Protein AF-A0A9D4LNH9-F1 (afdb_monomer_lite)

Foldseek 3Di:
DDDDPVNVQVCVQPQADDPPDPDGDPDPDPPVLVVLQVVCVVVQVVLCVVQNDVQWDQGPRGFIGGNNHTPDDPPPPCVVVVPPDPVVCVVVSVVVVVVVVVVVVVVD

pLDDT: mean 75.44, std 14.12, range [42.5, 95.75]

Radius of gyration: 15.64 Å; chains: 1; bounding box: 38×39×34 Å

Secondary structure (DSSP, 8-state):
----HHHHHHHHHHTTS-TTSS--------HHHHHHHHHHHHHHHHHHHHH-TTTEEEETTTEEEETTEEEEES-TT-HHHHTS--STTHHHHHHHHHHHHHHHHHT-

Sequence (108 aa):
MMSHPGVVYNLMNSARRLAETNFSLLRDYPKEISDTRKQLWPKFKEARSKHGPRNVQMLFPAALRVNGRIAEDLFPEWYPILKGSRISNIHERIHNSVASSVEMLRHQ

Organism: Dreissena polymorpha (NCBI:txid45954)

Structure (mmCIF, N/CA/C/O backbone):
data_AF-A0A9D4LNH9-F1
#
_entry.id   AF-A0A9D4LNH9-F1
#
loop_
_atom_site.group_PDB
_atom_site.id
_atom_site.type_symbol
_atom_site.label_atom_id
_atom_site.label_alt_id
_atom_site.label_comp_id
_atom_site.label_asym_id
_atom_site.label_entity_id
_atom_site.label_seq_id
_atom_site.pdbx_PDB_ins_code
_atom_site.Cartn_x
_atom_site.Cartn_y
_atom_site.Cartn_z
_atom_site.occupancy
_atom_site.B_iso_or_equiv
_atom_site.auth_seq_id
_atom_site.auth_comp_id
_atom_site.auth_asym_id
_atom_site.auth_atom_id
_atom_site.pdbx_PDB_model_num
ATOM 1 N N . MET A 1 1 ? 11.357 -22.717 -10.580 1.00 42.50 1 MET A N 1
ATOM 2 C CA . MET A 1 1 ? 10.047 -22.791 -9.891 1.00 42.50 1 MET A CA 1
ATOM 3 C C . MET A 1 1 ? 9.374 -21.428 -9.978 1.00 42.50 1 MET A C 1
ATOM 5 O O . MET A 1 1 ? 9.940 -20.467 -9.479 1.00 42.50 1 MET A O 1
ATOM 9 N N . MET A 1 2 ? 8.233 -21.311 -10.663 1.00 47.66 2 MET A N 1
ATOM 10 C CA . MET A 1 2 ? 7.490 -20.046 -10.754 1.00 47.66 2 MET A CA 1
ATOM 11 C C . MET A 1 2 ? 6.645 -19.853 -9.490 1.00 47.66 2 MET A C 1
ATOM 13 O O . MET A 1 2 ? 5.726 -20.627 -9.237 1.00 47.66 2 MET A O 1
ATOM 17 N N . SER A 1 3 ? 6.949 -18.836 -8.685 1.00 54.72 3 SER A N 1
ATOM 18 C CA . SER A 1 3 ? 6.123 -18.468 -7.532 1.00 54.72 3 SER A CA 1
ATOM 19 C C . SER A 1 3 ? 4.782 -17.902 -8.016 1.00 54.72 3 SER A C 1
ATOM 21 O O . SER A 1 3 ? 4.744 -16.951 -8.803 1.00 54.72 3 SER A O 1
ATOM 23 N N . HIS A 1 4 ? 3.679 -18.492 -7.550 1.00 66.25 4 HIS A N 1
ATOM 24 C CA . HIS A 1 4 ? 2.322 -18.041 -7.868 1.00 66.25 4 HIS A CA 1
ATOM 25 C C . HIS A 1 4 ? 2.109 -16.598 -7.354 1.00 66.25 4 HIS A C 1
ATOM 27 O O . HIS A 1 4 ? 2.525 -16.310 -6.225 1.00 66.25 4 HIS A O 1
ATOM 33 N N . PRO A 1 5 ? 1.448 -15.695 -8.109 1.00 64.38 5 PRO A N 1
ATOM 34 C CA . PRO A 1 5 ? 1.226 -14.298 -7.706 1.00 64.38 5 PRO A CA 1
ATOM 35 C C . PRO A 1 5 ? 0.649 -14.152 -6.291 1.00 64.38 5 PRO A C 1
ATOM 37 O O . PRO A 1 5 ? 1.075 -13.284 -5.531 1.00 64.38 5 PRO A O 1
ATOM 40 N N . GLY A 1 6 ? -0.260 -15.055 -5.906 1.00 71.19 6 GLY A N 1
ATOM 41 C CA . GLY A 1 6 ? -0.864 -15.085 -4.572 1.00 71.19 6 GLY A CA 1
ATOM 42 C C . GLY A 1 6 ? 0.130 -15.373 -3.440 1.00 71.19 6 GLY A C 1
ATOM 43 O O . GLY A 1 6 ? 0.015 -14.794 -2.364 1.00 71.19 6 GLY A O 1
ATOM 44 N N . VAL A 1 7 ? 1.153 -16.200 -3.678 1.00 73.19 7 VAL A N 1
ATOM 45 C CA . VAL A 1 7 ? 2.200 -16.490 -2.680 1.00 73.19 7 VAL A CA 1
ATOM 46 C C . VAL A 1 7 ? 3.068 -15.255 -2.448 1.00 73.19 7 VAL A C 1
ATOM 48 O O . VAL A 1 7 ? 3.314 -14.881 -1.303 1.00 73.19 7 VAL A O 1
ATOM 51 N N . VAL A 1 8 ? 3.478 -14.579 -3.526 1.00 68.12 8 VAL A N 1
ATOM 52 C CA . VAL A 1 8 ? 4.261 -13.333 -3.448 1.00 68.12 8 VAL A CA 1
ATOM 53 C C . VAL A 1 8 ? 3.453 -12.229 -2.770 1.00 68.12 8 VAL A C 1
ATOM 55 O O . VAL A 1 8 ? 3.971 -11.549 -1.887 1.00 68.12 8 VAL A O 1
ATOM 58 N N . TYR A 1 9 ? 2.174 -12.089 -3.125 1.00 68.56 9 TYR A N 1
ATOM 59 C CA . TYR A 1 9 ? 1.256 -11.148 -2.487 1.00 68.56 9 TYR A CA 1
ATOM 60 C C . TYR A 1 9 ? 1.164 -11.382 -0.974 1.00 68.56 9 TYR A C 1
ATOM 62 O O . TYR A 1 9 ? 1.358 -10.452 -0.189 1.00 68.56 9 TYR A O 1
ATOM 70 N N . ASN A 1 10 ? 0.927 -12.630 -0.556 1.00 71.50 10 ASN A N 1
ATOM 71 C CA . ASN A 1 10 ? 0.791 -12.985 0.855 1.00 71.50 10 ASN A CA 1
ATOM 72 C C . ASN A 1 10 ? 2.089 -12.749 1.632 1.00 71.50 10 ASN A C 1
ATOM 74 O O . ASN A 1 10 ? 2.049 -12.154 2.711 1.00 71.50 10 ASN A O 1
ATOM 78 N N . LEU A 1 11 ? 3.237 -13.142 1.072 1.00 70.69 11 LEU A N 1
ATOM 79 C CA . LEU A 1 11 ? 4.547 -12.900 1.674 1.00 70.69 11 LEU A CA 1
ATOM 80 C C . LEU A 1 11 ? 4.814 -11.397 1.835 1.00 70.69 11 LEU A C 1
ATOM 82 O O . LEU A 1 11 ? 5.084 -10.930 2.939 1.00 70.69 11 LEU A O 1
ATOM 86 N N . MET A 1 12 ? 4.667 -10.617 0.760 1.00 70.56 12 MET A N 1
ATOM 87 C CA . MET A 1 12 ? 4.938 -9.174 0.765 1.00 70.56 12 MET A CA 1
ATOM 88 C C . MET A 1 12 ? 3.984 -8.394 1.671 1.00 70.56 12 MET A C 1
ATOM 90 O O . MET A 1 12 ? 4.373 -7.384 2.267 1.00 70.56 12 MET A O 1
ATOM 94 N N . ASN A 1 13 ? 2.734 -8.843 1.800 1.00 69.88 13 ASN A N 1
ATOM 95 C CA . ASN A 1 13 ? 1.766 -8.221 2.695 1.00 69.88 13 ASN A CA 1
ATOM 96 C C . ASN A 1 13 ? 2.035 -8.556 4.176 1.00 69.88 13 ASN A C 1
ATOM 98 O O . ASN A 1 13 ? 1.783 -7.705 5.035 1.00 69.88 13 ASN A O 1
ATOM 102 N N . SER A 1 14 ? 2.585 -9.744 4.458 1.00 67.19 14 SER A N 1
ATOM 103 C CA . SER A 1 14 ? 2.838 -10.252 5.817 1.00 67.19 14 SER A CA 1
ATOM 104 C C . SER A 1 14 ? 4.219 -9.878 6.368 1.00 67.19 14 SER A C 1
ATOM 106 O O . SER A 1 14 ? 4.368 -9.721 7.577 1.00 67.19 14 SER A O 1
ATOM 108 N N . ALA A 1 15 ? 5.215 -9.655 5.505 1.00 65.06 15 ALA A N 1
ATOM 109 C CA . ALA A 1 15 ? 6.598 -9.308 5.855 1.00 65.06 15 ALA A CA 1
ATOM 110 C C . ALA A 1 15 ? 6.763 -7.848 6.339 1.00 65.06 15 ALA A C 1
ATOM 112 O O . ALA A 1 15 ? 7.568 -7.083 5.813 1.00 65.06 15 ALA A O 1
ATOM 113 N N . ARG A 1 16 ? 5.946 -7.418 7.309 1.00 59.06 16 ARG A N 1
ATOM 114 C CA . ARG A 1 16 ? 5.926 -6.042 7.837 1.00 59.06 16 ARG A CA 1
ATOM 115 C C . ARG A 1 16 ? 6.662 -5.867 9.157 1.00 59.06 16 ARG A C 1
ATOM 117 O O . ARG A 1 16 ? 7.221 -4.801 9.373 1.00 59.06 16 ARG A O 1
ATOM 124 N N . ARG A 1 17 ? 6.653 -6.866 10.036 1.00 64.62 17 ARG A N 1
ATOM 125 C CA . ARG A 1 17 ? 7.375 -6.855 11.316 1.00 64.62 17 ARG A CA 1
ATOM 126 C C . ARG A 1 17 ? 8.169 -8.137 11.435 1.00 64.62 17 ARG A C 1
ATOM 128 O O . ARG A 1 17 ? 7.630 -9.201 11.138 1.00 64.62 17 ARG A O 1
ATOM 135 N N . LEU A 1 18 ? 9.411 -8.029 11.897 1.00 65.69 18 LEU A N 1
ATOM 136 C CA . LEU A 1 18 ? 10.081 -9.202 12.441 1.00 65.69 18 LEU A CA 1
ATOM 137 C C . LEU A 1 18 ? 9.335 -9.593 13.719 1.00 65.69 18 LEU A C 1
ATOM 139 O O . LEU A 1 18 ? 9.050 -8.720 14.550 1.00 65.69 18 LEU A O 1
ATOM 143 N N . ALA A 1 19 ? 9.000 -10.876 13.848 1.00 63.22 19 ALA A N 1
ATOM 144 C CA . ALA A 1 19 ? 8.335 -11.401 15.033 1.00 63.22 19 ALA A CA 1
ATOM 145 C C . ALA A 1 19 ? 9.088 -10.958 16.295 1.00 63.22 19 ALA A C 1
ATOM 147 O O . ALA A 1 19 ? 10.315 -10.936 16.301 1.00 63.22 19 ALA A O 1
ATOM 148 N N . GLU A 1 20 ? 8.339 -10.541 17.317 1.00 69.06 20 GLU A N 1
ATOM 149 C CA . GLU A 1 20 ? 8.877 -10.168 18.637 1.00 69.06 20 GLU A CA 1
ATOM 150 C C . GLU A 1 20 ? 9.847 -8.975 18.650 1.00 69.06 20 GLU A C 1
ATOM 152 O O . GLU A 1 20 ? 10.449 -8.666 19.673 1.00 69.06 20 GLU A O 1
ATOM 157 N N . THR A 1 21 ? 9.938 -8.223 17.549 1.00 69.69 21 THR A N 1
ATOM 158 C CA . THR A 1 21 ? 10.743 -6.999 17.499 1.00 69.69 21 THR A CA 1
ATOM 159 C C . THR A 1 21 ? 9.902 -5.759 17.197 1.00 69.69 21 THR A C 1
ATOM 161 O O . THR A 1 21 ? 8.771 -5.828 16.692 1.00 69.69 21 THR A O 1
ATOM 164 N N . ASN A 1 22 ? 10.488 -4.594 17.483 1.00 62.59 22 ASN A N 1
ATOM 165 C CA . ASN A 1 22 ? 10.009 -3.296 17.000 1.00 62.59 22 ASN A CA 1
ATOM 166 C C . ASN A 1 22 ? 10.557 -2.956 15.604 1.00 62.59 22 ASN A C 1
ATOM 168 O O . ASN A 1 22 ? 10.269 -1.884 15.075 1.00 62.59 22 ASN A O 1
ATOM 172 N N . PHE A 1 23 ? 11.323 -3.862 14.991 1.00 56.53 23 PHE A N 1
ATOM 173 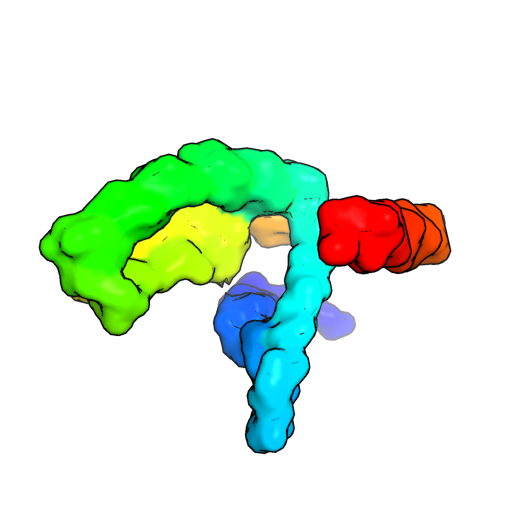C CA . PHE A 1 23 ? 11.870 -3.665 13.661 1.00 56.53 23 PHE A CA 1
ATOM 174 C C . PHE A 1 23 ? 10.843 -4.057 12.598 1.00 56.53 23 PHE A C 1
ATOM 176 O O . PHE A 1 23 ? 10.183 -5.101 12.652 1.00 56.53 23 PHE A O 1
ATOM 183 N N . SER A 1 24 ? 10.711 -3.182 11.606 1.00 63.69 24 SER A N 1
ATOM 184 C CA . SER A 1 24 ? 9.924 -3.429 10.405 1.00 63.69 24 SER A CA 1
ATOM 185 C C . SER A 1 24 ? 10.858 -3.522 9.213 1.00 63.69 24 SER A C 1
ATOM 187 O O . SER A 1 24 ? 11.855 -2.806 9.141 1.00 63.69 24 SER A O 1
ATOM 189 N N . LEU A 1 25 ? 10.546 -4.419 8.281 1.00 63.41 25 LEU A N 1
ATOM 190 C CA . LEU A 1 25 ? 11.273 -4.466 7.023 1.00 63.41 25 LEU A CA 1
ATOM 191 C C . LEU A 1 25 ? 10.828 -3.267 6.187 1.00 63.41 25 LEU A C 1
ATOM 193 O O . LEU A 1 25 ? 9.655 -3.157 5.810 1.00 63.41 25 LEU A O 1
ATOM 197 N N . LEU A 1 26 ? 11.768 -2.368 5.892 1.00 63.09 26 LEU A N 1
ATOM 198 C CA . LEU A 1 26 ? 11.557 -1.376 4.852 1.00 63.09 26 LEU A CA 1
ATOM 199 C C . LEU A 1 26 ? 11.435 -2.138 3.533 1.00 63.09 26 LEU A C 1
ATOM 201 O O . LEU A 1 26 ? 12.379 -2.772 3.066 1.00 63.09 26 LEU A O 1
ATOM 205 N N . ARG A 1 27 ? 10.238 -2.125 2.953 1.00 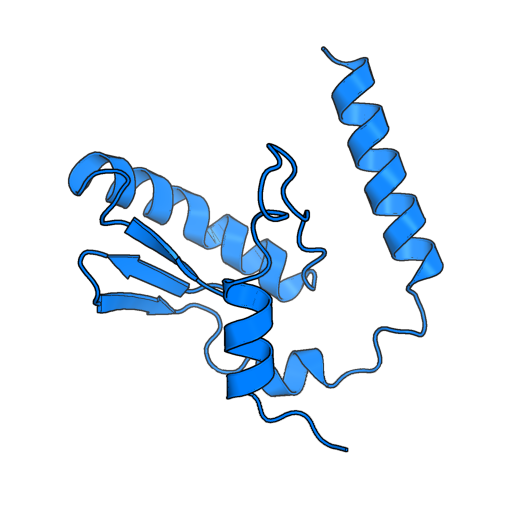67.44 27 ARG A N 1
ATOM 206 C CA . ARG A 1 27 ? 10.008 -2.784 1.672 1.00 67.44 27 ARG A CA 1
ATOM 207 C C . ARG A 1 27 ? 10.607 -1.911 0.577 1.00 67.44 27 ARG A C 1
ATOM 209 O O . ARG A 1 27 ? 10.049 -0.863 0.260 1.00 67.44 27 ARG A O 1
ATOM 216 N N . ASP A 1 28 ? 11.725 -2.360 0.009 1.00 69.69 28 ASP A N 1
ATOM 217 C CA . ASP A 1 28 ? 12.325 -1.777 -1.194 1.00 69.69 28 ASP A CA 1
ATOM 218 C C . ASP A 1 28 ? 11.473 -2.142 -2.422 1.00 69.69 28 ASP A C 1
ATOM 220 O O . ASP A 1 28 ? 11.730 -3.084 -3.187 1.00 69.69 28 ASP A O 1
ATOM 224 N N . TYR A 1 29 ? 10.364 -1.419 -2.544 1.00 73.44 29 TYR A N 1
ATOM 225 C CA . TYR A 1 29 ? 9.446 -1.544 -3.658 1.00 73.44 29 TYR A CA 1
ATOM 226 C C . TYR A 1 29 ? 10.067 -1.024 -4.959 1.00 73.44 29 TYR A C 1
ATOM 228 O O . TYR A 1 29 ? 10.873 -0.096 -4.938 1.00 73.44 29 TYR A O 1
ATOM 236 N N . PRO A 1 30 ? 9.657 -1.564 -6.122 1.00 75.12 30 PRO A N 1
ATOM 237 C CA . PRO A 1 30 ? 9.842 -0.860 -7.383 1.00 75.12 30 PRO A CA 1
ATOM 238 C C . PRO A 1 30 ? 9.385 0.583 -7.322 1.00 75.12 30 PRO A C 1
ATOM 240 O O . PRO A 1 30 ? 8.430 0.904 -6.610 1.00 75.12 30 PRO A O 1
ATOM 243 N N . LYS A 1 31 ? 10.077 1.433 -8.084 1.00 79.00 31 LYS A N 1
ATOM 244 C CA . LYS A 1 31 ? 9.796 2.864 -8.149 1.00 79.00 31 LYS A CA 1
ATOM 245 C C . LYS A 1 31 ? 8.334 3.100 -8.518 1.00 79.00 31 LYS A C 1
ATOM 247 O O . LYS A 1 31 ? 7.686 3.922 -7.890 1.00 79.00 31 LYS A O 1
ATOM 252 N N . GLU A 1 32 ? 7.804 2.305 -9.440 1.00 82.25 32 GLU A N 1
ATOM 253 C CA . GLU A 1 32 ? 6.414 2.318 -9.889 1.00 82.25 32 GLU A CA 1
ATOM 254 C C . GLU A 1 32 ? 5.458 2.088 -8.713 1.00 82.25 32 GL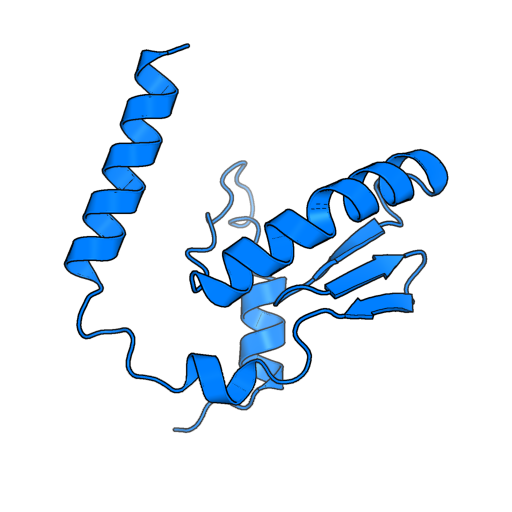U A C 1
ATOM 256 O O . GLU A 1 32 ? 4.585 2.905 -8.445 1.00 82.25 32 GLU A O 1
ATOM 261 N N . ILE A 1 33 ? 5.684 1.026 -7.930 1.00 83.69 33 ILE A N 1
ATOM 262 C CA . ILE A 1 33 ? 4.878 0.731 -6.737 1.00 83.69 33 ILE A CA 1
ATOM 263 C C . ILE A 1 33 ? 5.041 1.837 -5.685 1.00 83.69 33 ILE A C 1
ATOM 265 O O . ILE A 1 33 ? 4.065 2.237 -5.050 1.00 83.69 33 ILE A O 1
ATOM 269 N N . SER A 1 34 ? 6.262 2.334 -5.480 1.00 83.94 34 SER A N 1
ATOM 270 C CA . SER A 1 34 ? 6.556 3.390 -4.508 1.00 83.94 34 SER A CA 1
ATOM 271 C C . SER A 1 34 ? 5.824 4.689 -4.851 1.00 83.94 34 SER A C 1
ATOM 273 O O . SER A 1 34 ? 5.149 5.265 -3.996 1.00 83.94 34 SER A O 1
ATOM 275 N N . ASP A 1 35 ? 5.878 5.114 -6.110 1.00 86.19 35 ASP A N 1
ATOM 276 C CA . ASP A 1 35 ? 5.236 6.336 -6.582 1.00 86.19 35 ASP A CA 1
ATOM 277 C C . ASP A 1 35 ? 3.712 6.221 -6.536 1.00 86.19 35 ASP A C 1
ATOM 279 O O . ASP A 1 35 ? 3.048 7.131 -6.034 1.00 86.19 35 ASP A O 1
ATOM 283 N N . THR A 1 36 ? 3.146 5.076 -6.920 1.00 88.75 36 THR A N 1
ATOM 284 C CA . THR A 1 36 ? 1.704 4.841 -6.787 1.00 88.75 36 THR A CA 1
ATOM 285 C C . THR A 1 36 ? 1.255 4.863 -5.320 1.00 88.75 36 THR A C 1
ATOM 287 O O . THR A 1 36 ? 0.223 5.445 -4.983 1.00 88.75 36 THR A O 1
ATOM 290 N N . ARG A 1 37 ? 2.050 4.314 -4.389 1.00 89.88 37 ARG A N 1
ATOM 291 C CA . ARG A 1 37 ? 1.747 4.408 -2.948 1.00 89.88 37 ARG A CA 1
ATOM 292 C C . ARG A 1 37 ? 1.820 5.841 -2.421 1.00 89.88 37 ARG A C 1
ATOM 294 O O . 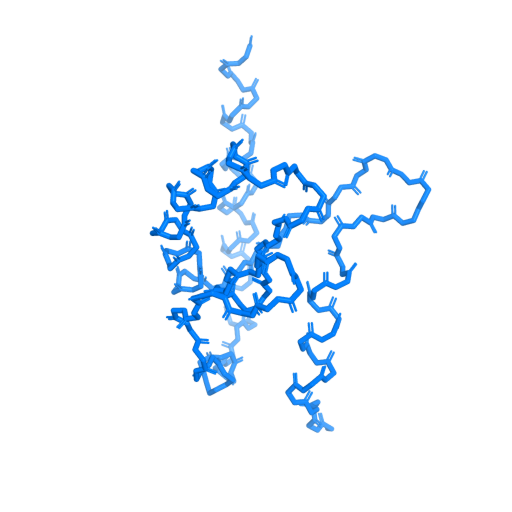ARG A 1 37 ? 1.027 6.180 -1.543 1.00 89.88 37 ARG A O 1
ATOM 301 N N . LYS A 1 38 ? 2.725 6.683 -2.936 1.00 89.38 38 LYS A N 1
ATOM 302 C CA . LYS A 1 38 ? 2.764 8.116 -2.585 1.00 89.38 38 LYS A CA 1
ATOM 303 C C . LYS A 1 38 ? 1.474 8.817 -3.010 1.00 89.38 38 LYS A C 1
ATOM 305 O O . LYS A 1 38 ? 0.934 9.585 -2.221 1.00 89.38 38 LYS A O 1
ATOM 310 N N . GLN A 1 39 ? 0.942 8.501 -4.193 1.00 91.12 39 GLN A N 1
ATOM 311 C CA . GLN A 1 39 ? -0.341 9.040 -4.666 1.00 91.12 39 GLN A CA 1
ATOM 312 C C . GLN A 1 39 ? -1.520 8.594 -3.787 1.00 91.12 39 GLN A C 1
ATOM 314 O O . GLN A 1 39 ? -2.431 9.374 -3.523 1.00 91.12 39 GLN A O 1
ATOM 319 N N . LEU A 1 40 ? -1.476 7.364 -3.269 1.00 92.25 40 LEU A N 1
ATOM 320 C CA . LEU A 1 40 ? -2.509 6.815 -2.384 1.00 92.25 40 LEU A CA 1
ATOM 321 C C . LEU A 1 40 ? -2.412 7.336 -0.933 1.00 92.25 40 LEU A C 1
ATOM 323 O O . LEU A 1 40 ? -3.353 7.194 -0.148 1.00 92.25 40 LEU A O 1
ATOM 327 N N . TRP A 1 41 ? -1.280 7.934 -0.544 1.00 92.44 41 TRP A N 1
ATOM 328 C CA . TRP A 1 41 ? -1.000 8.331 0.839 1.00 92.44 41 TRP A CA 1
ATOM 329 C C . TRP A 1 41 ? -1.969 9.376 1.417 1.00 92.44 41 TRP A C 1
ATOM 331 O O . TRP A 1 41 ? -2.417 9.183 2.551 1.00 92.44 41 TRP A O 1
ATOM 341 N N . PRO A 1 42 ? -2.348 10.453 0.697 1.00 94.69 42 PRO A N 1
ATOM 342 C CA . PRO A 1 42 ? -3.337 11.410 1.191 1.00 94.69 42 PRO A CA 1
ATOM 343 C C . PRO A 1 42 ? -4.679 10.741 1.507 1.00 94.69 42 PRO A C 1
ATOM 345 O O . PRO A 1 42 ? -5.182 10.891 2.620 1.00 94.69 42 PRO A O 1
ATOM 348 N N . LYS A 1 43 ? -5.184 9.906 0.589 1.00 93.81 43 LYS A N 1
ATOM 349 C CA . LYS A 1 43 ? -6.438 9.156 0.763 1.00 93.81 43 LYS A CA 1
ATOM 350 C C . LYS A 1 43 ? -6.366 8.175 1.927 1.00 93.81 43 LYS A C 1
ATOM 352 O O . LYS A 1 43 ? -7.311 8.049 2.700 1.00 93.81 43 LYS A O 1
ATOM 357 N N . PHE A 1 44 ? -5.224 7.508 2.106 1.00 94.38 44 PHE A N 1
ATOM 358 C CA . PHE A 1 44 ? -4.995 6.651 3.268 1.00 94.38 44 PHE A CA 1
ATOM 359 C C . PHE A 1 44 ? -5.097 7.432 4.585 1.00 94.38 44 PHE A C 1
ATOM 361 O O . PHE A 1 44 ? -5.745 6.954 5.518 1.00 94.38 44 PHE A O 1
ATOM 368 N N . LYS A 1 45 ? -4.478 8.618 4.675 1.00 94.31 45 LYS A N 1
ATOM 369 C CA . LYS A 1 45 ? -4.535 9.466 5.879 1.00 94.31 45 LYS A CA 1
ATOM 370 C C . LYS A 1 45 ? -5.961 9.928 6.171 1.00 94.31 45 LYS A C 1
ATOM 372 O O . LYS A 1 45 ? -6.407 9.822 7.311 1.00 94.31 45 LYS A O 1
ATOM 377 N N . GLU A 1 46 ? -6.674 10.381 5.145 1.00 95.75 46 GLU A N 1
ATOM 378 C CA . GLU A 1 46 ? -8.071 10.802 5.255 1.00 95.75 46 GLU A CA 1
ATOM 379 C C . GLU A 1 46 ? -8.964 9.649 5.734 1.00 95.75 46 GLU A C 1
ATOM 381 O O . GLU A 1 46 ? -9.649 9.764 6.752 1.00 95.75 46 GLU A O 1
ATOM 386 N N . ALA A 1 47 ? -8.882 8.491 5.072 1.00 93.56 47 ALA A N 1
ATOM 387 C CA . ALA A 1 47 ? -9.643 7.308 5.450 1.00 93.56 47 ALA A CA 1
ATOM 388 C C . ALA A 1 47 ? -9.323 6.865 6.885 1.00 93.56 47 ALA A C 1
ATOM 390 O O . ALA A 1 47 ? -10.234 6.504 7.631 1.00 93.56 47 ALA A O 1
ATOM 391 N N . ARG A 1 48 ? -8.047 6.912 7.300 1.00 94.44 48 ARG A N 1
ATOM 392 C CA . ARG A 1 48 ? -7.639 6.593 8.677 1.00 94.44 48 ARG A CA 1
ATOM 393 C C . ARG A 1 48 ? -8.264 7.527 9.703 1.00 94.44 48 ARG A C 1
ATOM 395 O O . ARG A 1 48 ? -8.659 7.046 10.761 1.00 94.44 48 ARG A O 1
ATOM 402 N N . SER A 1 49 ? -8.337 8.820 9.395 1.00 94.75 49 SER A N 1
ATOM 403 C CA . SER A 1 49 ? -8.986 9.813 10.253 1.00 94.75 49 SER A CA 1
ATOM 404 C C . SER A 1 49 ? -10.481 9.511 10.405 1.00 94.75 49 SER A C 1
ATOM 406 O O . SER A 1 49 ? -11.005 9.488 11.513 1.00 94.75 49 SER A O 1
ATOM 408 N N . LYS A 1 50 ? -11.151 9.168 9.298 1.00 95.25 50 LYS A N 1
ATOM 409 C CA . LYS A 1 50 ? -12.601 8.930 9.254 1.00 95.25 50 LYS A CA 1
ATOM 410 C C . LYS A 1 50 ? -13.050 7.588 9.843 1.00 95.25 50 LYS A C 1
ATOM 412 O O . LYS A 1 50 ? -14.090 7.517 10.486 1.00 95.25 50 LYS A O 1
ATOM 417 N N . HIS A 1 51 ? -12.308 6.510 9.590 1.00 93.06 51 HIS A N 1
ATOM 418 C CA . HIS A 1 51 ? -12.720 5.137 9.925 1.00 93.06 51 HIS A CA 1
ATOM 419 C C . HIS A 1 51 ? -11.898 4.505 11.053 1.00 93.06 51 HIS A C 1
ATOM 421 O O . HIS A 1 51 ? -12.188 3.390 11.489 1.00 93.06 51 HIS A O 1
ATOM 427 N N . GLY A 1 52 ? -10.867 5.200 11.528 1.00 91.69 52 GLY A N 1
ATOM 428 C CA . GLY A 1 52 ? -9.958 4.722 12.556 1.00 91.69 52 GLY A CA 1
ATOM 429 C C . GLY A 1 52 ? -8.830 3.824 12.022 1.00 91.69 52 GLY A C 1
ATOM 430 O O . GLY A 1 52 ? -8.940 3.167 10.980 1.00 91.69 52 GLY A O 1
ATOM 431 N N . PRO A 1 53 ? -7.709 3.737 12.760 1.00 88.62 53 PRO A N 1
ATOM 432 C CA . PRO A 1 53 ? -6.472 3.119 12.287 1.00 88.62 53 PRO A CA 1
ATOM 433 C C . PRO A 1 53 ? -6.530 1.600 12.097 1.00 88.62 53 PRO A C 1
ATOM 435 O O . PRO A 1 53 ? -5.671 1.070 11.392 1.00 88.62 53 PRO A O 1
ATOM 438 N N . ARG A 1 54 ? -7.490 0.908 12.729 1.00 89.25 54 ARG A N 1
ATOM 439 C CA . ARG A 1 54 ? -7.663 -0.555 12.644 1.00 89.25 54 ARG A CA 1
ATOM 440 C C . ARG A 1 54 ? -8.424 -0.992 11.391 1.00 89.25 54 ARG A C 1
ATOM 442 O O . ARG A 1 54 ? -8.191 -2.087 10.890 1.00 89.25 54 ARG A O 1
ATOM 449 N N . ASN A 1 55 ? -9.284 -0.122 10.870 1.00 91.56 55 ASN A N 1
ATOM 450 C CA . ASN A 1 55 ? -10.170 -0.427 9.748 1.00 91.56 55 ASN A CA 1
ATOM 451 C C . ASN A 1 55 ? -9.569 -0.081 8.386 1.00 91.56 55 ASN A C 1
ATOM 453 O O . ASN A 1 55 ? -10.124 -0.456 7.354 1.00 91.56 55 ASN A O 1
ATOM 457 N N . VAL A 1 56 ? -8.442 0.633 8.383 1.00 93.12 56 VAL A N 1
ATOM 458 C CA . VAL A 1 56 ? -7.804 1.147 7.174 1.00 93.12 56 VAL A CA 1
ATOM 459 C C . VAL A 1 56 ? -6.417 0.557 7.030 1.00 93.12 56 VAL A C 1
ATOM 461 O O . VAL A 1 56 ? -5.565 0.685 7.911 1.00 93.12 56 VAL A O 1
ATOM 464 N N . GLN A 1 57 ? -6.177 -0.083 5.892 1.00 91.25 57 GLN A N 1
ATOM 465 C CA . GLN A 1 57 ? -4.909 -0.723 5.592 1.00 91.25 57 GLN A CA 1
ATOM 466 C C . GLN A 1 57 ? -4.495 -0.442 4.159 1.00 91.25 57 GLN A C 1
ATOM 468 O O . GLN A 1 57 ? -5.277 -0.593 3.229 1.00 91.25 57 GLN A O 1
ATOM 473 N N . MET A 1 58 ? -3.225 -0.098 3.981 1.00 89.62 58 MET A N 1
ATOM 474 C CA . MET A 1 58 ? -2.621 -0.027 2.659 1.00 89.62 58 MET A CA 1
ATOM 475 C C . MET A 1 58 ? -1.997 -1.379 2.335 1.00 89.62 58 MET A C 1
ATOM 477 O O . MET A 1 58 ? -1.047 -1.791 3.004 1.00 89.62 58 MET A O 1
ATOM 481 N N . LEU A 1 59 ? -2.519 -2.087 1.351 1.00 87.56 59 LEU A N 1
ATOM 482 C CA . LEU A 1 59 ? -2.066 -3.418 0.972 1.00 87.56 59 LEU A CA 1
ATOM 483 C C . LEU A 1 59 ? -0.939 -3.342 -0.062 1.00 87.56 59 LEU A C 1
ATOM 485 O O . LEU A 1 59 ? -0.577 -2.269 -0.557 1.00 87.56 59 LEU A O 1
ATOM 489 N N . PHE A 1 60 ? -0.297 -4.480 -0.295 1.00 82.56 60 PHE A N 1
ATOM 490 C CA . PHE A 1 60 ? 0.558 -4.650 -1.461 1.00 82.56 60 PHE A CA 1
ATOM 491 C C . PHE A 1 60 ? -0.327 -4.802 -2.711 1.00 82.56 60 PHE A C 1
ATOM 493 O O . PHE A 1 60 ? -1.393 -5.392 -2.584 1.00 82.56 60 PHE A O 1
ATOM 500 N N . PRO A 1 61 ? 0.077 -4.306 -3.888 1.00 83.88 61 PRO A N 1
ATOM 501 C CA . PRO A 1 61 ? 1.214 -3.418 -4.121 1.00 83.88 61 PRO A CA 1
ATOM 502 C C . PRO A 1 61 ? 0.892 -1.963 -3.783 1.00 83.88 61 PRO A C 1
ATOM 504 O O . PRO A 1 61 ? 1.661 -1.330 -3.053 1.00 83.88 61 PRO A O 1
ATOM 507 N N . ALA A 1 62 ? -0.263 -1.464 -4.223 1.00 90.94 62 ALA A N 1
ATOM 508 C CA . ALA A 1 62 ? -0.732 -0.108 -3.955 1.00 90.94 62 ALA A CA 1
ATOM 509 C C . ALA A 1 62 ? -2.269 -0.047 -3.897 1.00 90.94 62 ALA A C 1
ATOM 511 O O . ALA A 1 62 ? -2.904 0.708 -4.629 1.00 90.94 62 ALA A O 1
ATOM 512 N N . ALA A 1 63 ? -2.855 -0.842 -2.999 1.00 91.56 63 ALA A N 1
ATOM 513 C CA . ALA A 1 63 ? -4.297 -0.860 -2.763 1.00 91.56 63 ALA A CA 1
ATOM 514 C C . ALA A 1 63 ? -4.654 -0.318 -1.372 1.00 91.56 63 ALA A C 1
ATOM 516 O O . ALA A 1 63 ? -3.906 -0.485 -0.403 1.00 91.56 63 ALA A O 1
ATOM 517 N N . LEU A 1 64 ? -5.816 0.316 -1.260 1.00 93.75 64 LEU A N 1
ATOM 518 C CA . LEU A 1 64 ? -6.402 0.813 -0.025 1.00 93.75 64 LEU A CA 1
ATOM 519 C C . LEU A 1 64 ? -7.598 -0.061 0.352 1.00 93.75 64 LEU A C 1
ATOM 521 O O . LEU A 1 64 ? -8.583 -0.148 -0.378 1.00 93.75 64 LEU A O 1
ATOM 525 N N . ARG A 1 65 ? -7.526 -0.679 1.530 1.00 94.69 65 ARG A N 1
ATOM 526 C CA . ARG A 1 65 ? -8.627 -1.420 2.142 1.00 94.69 65 ARG A CA 1
ATOM 527 C C . ARG A 1 65 ? -9.242 -0.597 3.266 1.00 94.69 65 ARG A C 1
ATOM 529 O O . ARG A 1 65 ? -8.521 -0.173 4.168 1.00 94.69 65 ARG A O 1
ATOM 536 N N . VAL A 1 66 ? -10.561 -0.436 3.238 1.00 94.81 66 VAL A N 1
ATOM 537 C CA . VAL A 1 66 ? -11.356 0.254 4.263 1.00 94.81 66 VAL A CA 1
ATOM 538 C C . VAL A 1 66 ? -12.493 -0.667 4.694 1.00 94.81 66 VAL A C 1
ATOM 540 O O . VAL A 1 66 ? -13.207 -1.205 3.851 1.00 94.81 66 VAL A O 1
ATOM 543 N N . ASN A 1 67 ? -12.649 -0.888 6.002 1.00 93.00 67 ASN A N 1
ATOM 544 C CA . ASN A 1 67 ? -13.690 -1.755 6.576 1.00 93.00 67 ASN A CA 1
ATOM 545 C C . ASN A 1 67 ? -13.740 -3.149 5.915 1.00 93.00 67 ASN A C 1
ATOM 547 O O . ASN A 1 67 ? -14.802 -3.678 5.599 1.00 93.00 67 ASN A O 1
ATOM 551 N N . GLY A 1 68 ? -12.566 -3.723 5.639 1.00 90.38 68 GLY A N 1
ATOM 552 C CA . GLY A 1 68 ? -12.440 -5.051 5.032 1.00 90.38 68 GLY A CA 1
ATOM 553 C C . GLY A 1 68 ? -12.639 -5.115 3.512 1.00 90.38 68 GLY A C 1
ATOM 554 O O . GLY A 1 68 ? -12.356 -6.161 2.936 1.00 90.38 68 GLY A O 1
ATOM 555 N N . ARG A 1 69 ? -13.030 -4.023 2.841 1.00 93.06 69 ARG A N 1
ATOM 556 C CA . ARG A 1 69 ? -13.237 -3.975 1.381 1.00 93.06 69 ARG A CA 1
ATOM 557 C C . ARG A 1 69 ? -12.157 -3.155 0.682 1.00 93.06 69 ARG A C 1
ATOM 559 O O . ARG A 1 69 ? -11.680 -2.168 1.242 1.00 93.06 69 ARG A O 1
ATOM 566 N N . ILE A 1 70 ? -11.763 -3.559 -0.527 1.00 91.94 70 ILE A N 1
ATOM 567 C CA . ILE A 1 70 ? -10.875 -2.746 -1.369 1.00 91.94 70 ILE A CA 1
ATOM 568 C C . ILE A 1 70 ? -11.664 -1.518 -1.821 1.00 91.94 70 ILE A C 1
ATOM 570 O O . ILE A 1 70 ? -12.662 -1.648 -2.520 1.00 91.94 70 ILE A O 1
ATOM 574 N N . ALA A 1 71 ? -11.241 -0.347 -1.357 1.00 91.69 71 ALA A N 1
ATOM 575 C CA . ALA A 1 71 ? -11.828 0.930 -1.738 1.00 91.69 71 ALA A CA 1
ATOM 576 C C . ALA A 1 71 ? -11.165 1.482 -3.005 1.00 91.69 71 ALA A C 1
ATOM 578 O O . ALA A 1 71 ? -11.823 2.129 -3.811 1.00 91.69 71 ALA A O 1
ATOM 579 N N . GLU A 1 72 ? -9.868 1.218 -3.181 1.00 92.75 72 GLU A N 1
ATOM 580 C CA . GLU A 1 72 ? -9.098 1.682 -4.331 1.00 92.75 72 GLU A CA 1
ATOM 581 C C . GLU A 1 72 ? -7.909 0.753 -4.575 1.00 92.75 72 GLU A C 1
ATOM 583 O O . GLU A 1 72 ? -7.227 0.364 -3.626 1.00 92.75 72 GLU A O 1
ATOM 588 N N . ASP A 1 73 ? -7.651 0.406 -5.831 1.00 91.94 73 ASP A N 1
ATOM 589 C CA . ASP A 1 73 ? -6.459 -0.328 -6.249 1.00 91.94 73 ASP A CA 1
ATOM 590 C C . ASP A 1 73 ? -5.855 0.373 -7.462 1.00 91.94 73 ASP A C 1
ATOM 592 O O . ASP A 1 73 ? -6.425 0.367 -8.550 1.00 91.94 73 ASP A O 1
ATOM 596 N N . LEU A 1 74 ? -4.715 1.026 -7.247 1.00 88.50 74 LEU A N 1
ATOM 597 C CA . LEU A 1 74 ? -4.026 1.785 -8.287 1.00 88.50 74 LEU A CA 1
ATOM 598 C C . LEU A 1 74 ? -2.976 0.950 -9.027 1.00 88.50 74 LEU A C 1
ATOM 600 O O . LEU A 1 74 ? -2.272 1.476 -9.888 1.00 88.50 74 LEU A O 1
ATOM 604 N N . PHE A 1 75 ? -2.807 -0.325 -8.670 1.00 84.94 75 PHE A N 1
ATOM 605 C CA . PHE A 1 75 ? -1.793 -1.169 -9.292 1.00 84.94 75 PHE A CA 1
ATOM 606 C C . PHE A 1 75 ? -2.234 -2.643 -9.406 1.00 84.94 75 PHE A C 1
ATOM 608 O O . PHE A 1 75 ? -1.516 -3.529 -8.939 1.00 84.94 75 PHE A O 1
ATOM 615 N N . PRO A 1 76 ? -3.393 -2.933 -10.031 1.00 79.50 76 PRO A N 1
ATOM 616 C CA . PRO A 1 76 ? -3.946 -4.289 -10.095 1.00 79.50 76 PRO A CA 1
ATOM 617 C C . PRO A 1 76 ? -3.078 -5.256 -10.925 1.00 79.50 76 PRO A C 1
ATOM 619 O O . PRO A 1 76 ? -2.860 -6.396 -10.521 1.00 79.50 76 PRO A O 1
ATOM 622 N N . GLU A 1 77 ? -2.479 -4.785 -12.024 1.00 79.88 77 GLU A N 1
ATOM 623 C CA . GLU A 1 77 ? -1.672 -5.586 -12.966 1.00 79.88 77 GLU A CA 1
ATOM 624 C C . GLU A 1 77 ? -0.164 -5.541 -12.657 1.00 79.88 77 GLU A C 1
ATOM 626 O O . GLU A 1 77 ? 0.693 -5.356 -13.518 1.00 79.88 77 GLU A O 1
ATOM 631 N N . TRP A 1 78 ? 0.192 -5.676 -11.384 1.00 75.19 78 TRP A N 1
ATOM 632 C CA . TRP A 1 78 ? 1.570 -5.522 -10.906 1.00 75.19 78 TRP A CA 1
ATOM 633 C C . TRP A 1 78 ? 2.496 -6.696 -11.231 1.00 75.19 78 TRP A C 1
ATOM 635 O O . TRP A 1 78 ? 3.722 -6.556 -11.234 1.00 75.19 78 TRP A O 1
ATOM 645 N N . TYR A 1 79 ? 1.923 -7.879 -11.443 1.00 73.88 79 TYR A N 1
ATOM 646 C CA . TYR A 1 79 ? 2.675 -9.127 -11.542 1.00 73.88 79 TYR A CA 1
ATOM 647 C C . TYR A 1 79 ? 3.651 -9.165 -12.735 1.00 73.88 79 TYR A C 1
ATOM 649 O O . TYR A 1 79 ? 4.801 -9.556 -12.525 1.00 73.88 79 TYR A O 1
ATOM 657 N N . PRO A 1 80 ? 3.286 -8.711 -13.952 1.00 69.38 80 PRO A N 1
ATOM 658 C CA . PRO A 1 80 ? 4.221 -8.614 -15.075 1.00 69.38 80 PRO A CA 1
ATOM 659 C C . PRO A 1 80 ? 5.400 -7.664 -14.816 1.00 69.38 80 PRO A C 1
ATOM 661 O O . PRO A 1 80 ? 6.517 -7.949 -15.234 1.00 69.38 80 PRO A O 1
ATOM 664 N N . ILE A 1 81 ? 5.181 -6.575 -14.074 1.00 64.94 81 ILE A N 1
ATOM 665 C CA . ILE A 1 81 ? 6.196 -5.542 -13.801 1.00 64.94 81 ILE A CA 1
ATOM 666 C C . ILE A 1 81 ? 7.268 -6.068 -12.835 1.00 64.94 81 ILE A C 1
ATOM 668 O O . ILE A 1 81 ? 8.449 -5.749 -12.965 1.00 64.94 81 ILE A O 1
ATOM 672 N N . LEU A 1 82 ? 6.892 -6.948 -11.901 1.00 63.78 82 LEU A N 1
ATOM 673 C CA . LEU A 1 82 ? 7.849 -7.606 -11.005 1.00 63.78 82 LEU A CA 1
ATOM 674 C C . LEU A 1 82 ? 8.631 -8.759 -11.647 1.00 63.78 82 LEU A C 1
ATOM 676 O O . LEU A 1 82 ? 9.604 -9.213 -11.047 1.00 63.78 82 LEU A O 1
ATOM 680 N N . LYS A 1 83 ? 8.230 -9.241 -12.831 1.00 60.31 83 LYS A N 1
ATOM 681 C CA . LYS A 1 83 ? 8.940 -10.319 -13.542 1.00 60.31 83 LYS A CA 1
ATOM 682 C C . LYS A 1 83 ? 10.233 -9.863 -14.222 1.00 60.31 83 LYS A C 1
ATOM 684 O O . LYS A 1 83 ? 11.032 -10.719 -14.594 1.00 60.31 83 LYS A O 1
ATOM 689 N N . GLY A 1 84 ? 10.464 -8.558 -14.380 1.00 59.78 84 GLY A N 1
ATOM 690 C CA . GLY A 1 84 ? 11.756 -8.051 -14.849 1.00 59.78 84 GLY A CA 1
ATOM 691 C C . GLY A 1 84 ? 12.866 -8.401 -13.852 1.00 59.78 84 GLY A C 1
ATOM 692 O O . GLY A 1 84 ? 12.688 -8.209 -12.651 1.00 59.78 84 GLY A O 1
ATOM 693 N N . SER A 1 85 ? 14.001 -8.936 -14.317 1.00 55.81 85 SER A N 1
ATOM 694 C CA . SER A 1 85 ? 15.132 -9.287 -13.442 1.00 55.81 85 SER A CA 1
ATOM 695 C C . SER A 1 85 ? 15.635 -8.048 -12.696 1.00 55.81 85 SER A C 1
ATOM 697 O O . SER A 1 85 ? 16.195 -7.138 -13.298 1.00 55.81 85 SER A O 1
ATOM 699 N N . ARG A 1 86 ? 15.428 -8.014 -11.374 1.00 59.34 86 ARG A N 1
ATOM 700 C CA . ARG A 1 86 ? 15.839 -6.906 -10.484 1.00 59.34 86 ARG A CA 1
ATOM 701 C C . ARG A 1 86 ? 17.172 -7.170 -9.782 1.00 59.34 86 ARG A C 1
ATOM 703 O O . ARG A 1 86 ? 17.571 -6.411 -8.905 1.00 59.34 86 ARG A O 1
ATOM 710 N N . ILE A 1 87 ? 17.819 -8.285 -10.122 1.00 58.41 87 ILE A N 1
ATOM 711 C CA . ILE A 1 87 ? 19.102 -8.701 -9.545 1.00 58.41 87 ILE A CA 1
ATOM 712 C C . ILE A 1 87 ? 20.247 -7.885 -10.158 1.00 58.41 87 ILE A C 1
ATOM 714 O O . ILE A 1 87 ? 21.245 -7.636 -9.490 1.00 58.41 87 ILE A O 1
ATOM 718 N N . SER A 1 88 ? 20.085 -7.408 -11.396 1.00 61.53 88 SER A N 1
ATOM 719 C CA . SER A 1 88 ? 21.133 -6.710 -12.147 1.00 61.53 88 SER A CA 1
ATOM 720 C C . SER A 1 88 ? 21.610 -5.401 -11.509 1.00 61.53 88 SER A C 1
ATOM 722 O O . SER A 1 88 ? 22.755 -5.026 -11.728 1.00 61.53 88 SER A O 1
ATOM 724 N N . ASN A 1 89 ? 20.788 -4.722 -10.699 1.00 64.31 89 ASN A N 1
ATOM 725 C CA . ASN A 1 89 ? 21.131 -3.441 -10.063 1.00 64.31 89 ASN A CA 1
ATOM 726 C C . ASN A 1 89 ? 20.961 -3.437 -8.533 1.00 64.31 89 ASN A C 1
ATOM 728 O O . ASN A 1 89 ? 20.764 -2.387 -7.918 1.00 64.31 89 ASN A O 1
ATOM 732 N N . ILE A 1 90 ? 21.030 -4.607 -7.890 1.00 67.88 90 ILE A N 1
ATOM 733 C CA . ILE A 1 90 ? 20.784 -4.725 -6.445 1.00 67.88 90 ILE A CA 1
ATOM 734 C C . ILE A 1 90 ? 21.797 -3.935 -5.598 1.00 67.88 90 ILE A C 1
ATOM 736 O O . ILE A 1 90 ? 21.412 -3.307 -4.613 1.00 67.88 90 ILE A O 1
ATOM 740 N N . HIS A 1 91 ? 23.068 -3.900 -6.011 1.00 65.00 91 HIS A N 1
ATOM 741 C CA . HIS A 1 91 ? 24.130 -3.180 -5.302 1.00 65.00 91 HIS A CA 1
ATOM 742 C C . HIS A 1 91 ? 23.888 -1.666 -5.268 1.00 65.00 91 HIS A C 1
ATOM 744 O O . HIS A 1 91 ? 24.011 -1.043 -4.215 1.00 65.00 91 HIS A O 1
ATOM 750 N N . GLU A 1 92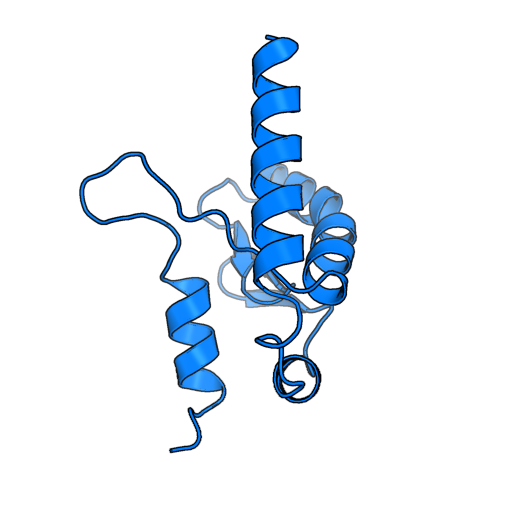 ? 23.474 -1.087 -6.395 1.00 68.75 92 GLU A N 1
ATOM 751 C CA . GLU A 1 92 ? 23.163 0.341 -6.507 1.00 68.75 92 GLU A CA 1
ATOM 752 C C . GLU A 1 92 ? 21.946 0.719 -5.647 1.00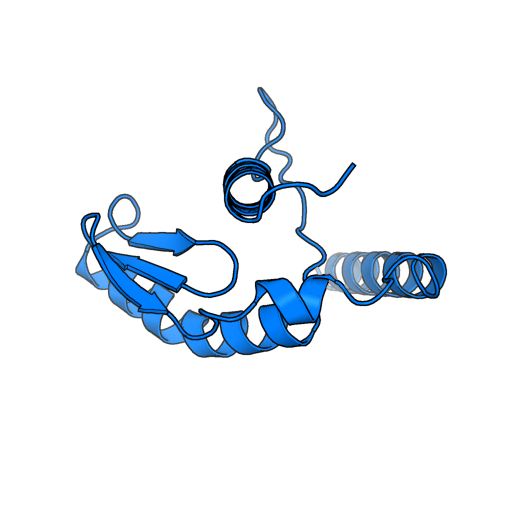 68.75 92 GLU A C 1
ATOM 754 O O . GLU A 1 92 ? 21.943 1.732 -4.946 1.00 68.75 92 GLU A O 1
ATOM 759 N N . ARG A 1 93 ? 20.923 -0.142 -5.620 1.00 65.44 93 ARG A N 1
ATOM 760 C CA . ARG A 1 93 ? 19.714 0.074 -4.812 1.00 65.44 93 ARG A CA 1
ATOM 761 C C . ARG A 1 93 ? 19.988 0.020 -3.311 1.00 65.44 93 ARG A C 1
ATOM 763 O O . ARG A 1 93 ? 19.489 0.875 -2.580 1.00 65.44 93 ARG A O 1
ATOM 770 N N . ILE A 1 94 ? 20.803 -0.937 -2.856 1.00 68.25 94 ILE A N 1
ATOM 771 C CA . ILE A 1 94 ? 21.224 -1.020 -1.449 1.00 68.25 94 ILE A CA 1
ATOM 772 C C . ILE A 1 94 ? 21.994 0.245 -1.064 1.00 68.25 94 ILE A C 1
ATOM 774 O O . ILE A 1 94 ? 21.672 0.865 -0.051 1.00 68.25 94 ILE A O 1
ATOM 778 N N . HIS A 1 95 ? 22.954 0.664 -1.892 1.00 70.00 95 HIS A N 1
ATOM 779 C CA . HIS A 1 95 ? 23.746 1.867 -1.648 1.00 70.00 95 HIS A CA 1
ATOM 780 C C . HIS A 1 95 ? 22.860 3.115 -1.485 1.00 70.00 95 HIS A C 1
ATOM 782 O O . HIS A 1 95 ? 22.966 3.827 -0.486 1.00 70.00 95 HIS A O 1
ATOM 788 N N . ASN A 1 96 ? 21.907 3.328 -2.398 1.00 66.06 96 ASN A N 1
ATOM 789 C CA . ASN A 1 96 ? 21.002 4.482 -2.360 1.00 66.06 96 ASN A CA 1
ATOM 790 C C . ASN A 1 96 ? 20.029 4.452 -1.165 1.00 66.06 96 ASN A C 1
ATOM 792 O O . ASN A 1 96 ? 19.714 5.498 -0.587 1.00 66.06 96 ASN A O 1
ATOM 796 N N . SER A 1 97 ? 19.572 3.261 -0.760 1.00 63.66 97 SER A N 1
ATOM 797 C CA . SER A 1 97 ? 18.699 3.087 0.409 1.00 63.66 97 SER A CA 1
ATOM 798 C C . SER A 1 97 ? 19.426 3.377 1.723 1.00 63.66 97 SER A C 1
ATOM 800 O O . SER A 1 97 ? 18.847 3.985 2.628 1.00 63.66 97 SER A O 1
ATOM 802 N N . VAL A 1 98 ? 20.684 2.945 1.849 1.00 68.19 98 VAL A N 1
ATOM 803 C CA . VAL A 1 98 ? 21.504 3.206 3.041 1.00 68.19 98 VAL A CA 1
ATOM 804 C C . VAL A 1 98 ? 21.863 4.687 3.112 1.00 68.19 98 VAL A C 1
ATOM 806 O O . VAL A 1 98 ? 21.650 5.299 4.157 1.00 68.19 98 VAL A O 1
ATOM 809 N N . ALA A 1 99 ? 22.300 5.286 1.999 1.00 64.62 99 ALA A N 1
ATOM 810 C CA . ALA A 1 99 ? 22.621 6.711 1.925 1.00 64.62 99 ALA A CA 1
ATOM 811 C C . ALA A 1 99 ? 21.438 7.592 2.364 1.00 64.62 99 ALA A C 1
ATOM 813 O O . ALA A 1 99 ? 21.585 8.414 3.263 1.00 64.62 99 ALA A O 1
ATOM 814 N N . SER A 1 100 ? 20.235 7.331 1.837 1.00 60.56 100 SER A N 1
ATOM 815 C CA . SER A 1 100 ? 19.020 8.074 2.215 1.00 60.56 100 SER A CA 1
ATOM 816 C C . SER A 1 100 ? 18.673 7.940 3.704 1.00 60.56 100 SER A C 1
ATOM 818 O O . SER A 1 100 ? 18.194 8.886 4.325 1.00 60.56 100 SER A O 1
ATOM 820 N N . SER A 1 101 ? 18.909 6.763 4.292 1.00 59.09 101 SER A N 1
ATOM 821 C CA . SER A 1 101 ? 18.616 6.509 5.709 1.00 59.09 101 SER A CA 1
ATOM 822 C C . SER A 1 101 ? 19.612 7.214 6.636 1.00 59.09 101 SER A C 1
ATOM 824 O O . SER A 1 101 ? 19.221 7.711 7.689 1.00 59.09 101 SER A O 1
ATOM 826 N N . VAL A 1 102 ? 20.885 7.292 6.234 1.00 64.25 102 VAL A N 1
ATOM 827 C CA . VAL A 1 102 ? 21.935 8.029 6.956 1.00 64.25 102 VAL A CA 1
ATOM 828 C C . VAL A 1 102 ? 21.683 9.537 6.898 1.00 64.25 102 VAL A C 1
ATOM 830 O O . VAL A 1 102 ? 21.811 10.208 7.919 1.00 64.25 102 VAL A O 1
ATOM 833 N N . GLU A 1 103 ? 21.263 10.063 5.745 1.00 59.94 103 GLU A N 1
ATOM 834 C CA . GLU A 1 103 ? 20.890 11.475 5.582 1.00 59.94 103 GLU A CA 1
ATOM 835 C C . GLU A 1 103 ? 19.771 11.875 6.562 1.00 59.94 103 GLU A C 1
ATOM 837 O O . GLU A 1 103 ? 19.873 12.878 7.263 1.00 59.94 103 GLU A O 1
ATOM 842 N N . MET A 1 104 ? 18.728 11.042 6.690 1.00 53.97 104 MET A N 1
ATOM 843 C CA . MET A 1 104 ? 17.604 11.303 7.601 1.00 53.97 104 MET A CA 1
ATOM 844 C C . MET A 1 104 ? 17.973 11.263 9.091 1.00 53.97 104 MET A C 1
ATOM 846 O O . MET A 1 104 ? 17.247 11.827 9.909 1.00 53.97 104 MET A O 1
ATOM 850 N N . LEU A 1 105 ? 19.062 10.585 9.458 1.00 59.38 105 LEU A N 1
ATOM 851 C CA . LEU A 1 105 ? 19.563 10.542 10.836 1.00 59.38 105 LEU A CA 1
ATOM 852 C C . LEU A 1 105 ? 20.472 11.731 11.166 1.00 59.38 105 LEU A C 1
ATOM 854 O O . LEU A 1 105 ? 20.601 12.079 12.331 1.00 59.38 105 LEU A O 1
ATOM 858 N N . ARG A 1 106 ? 21.087 12.369 10.162 1.00 62.09 106 ARG A N 1
ATOM 859 C CA . ARG A 1 106 ? 21.945 13.554 10.347 1.00 62.09 106 ARG A CA 1
ATOM 860 C C . ARG A 1 106 ? 21.171 14.856 10.569 1.00 62.09 106 ARG A C 1
ATOM 862 O O . ARG A 1 106 ? 21.771 15.847 10.968 1.00 62.09 106 ARG A O 1
ATOM 869 N N . HIS A 1 107 ? 19.869 14.858 10.293 1.00 54.91 107 HIS A N 1
ATOM 870 C CA . HIS A 1 107 ? 18.985 16.020 10.431 1.00 54.91 107 HIS A CA 1
ATOM 871 C C . HIS A 1 107 ? 17.972 15.892 11.587 1.00 54.91 107 HIS A C 1
ATOM 873 O O . HIS A 1 107 ? 16.977 16.616 11.603 1.00 54.91 107 HIS A O 1
ATOM 879 N N . GLN A 1 108 ? 18.215 14.976 12.531 1.00 46.06 108 GLN A N 1
ATOM 880 C CA . GLN A 1 108 ? 17.525 14.884 13.827 1.00 46.06 108 GLN A CA 1
ATOM 881 C C . GLN A 1 108 ? 18.422 15.443 14.927 1.00 46.06 108 GLN A C 1
ATOM 883 O O . GLN A 1 108 ? 17.859 16.052 15.861 1.00 46.06 108 GLN A O 1
#